Protein AF-A0A8V0YGP8-F1 (afdb_monomer_lite)

Sequence (176 aa):
MEPLSFQEYICSLDPATLPRILRICSGVYFQGSVYEISGNECCLSTGDLLKVTAVTLQKVICEDVQTGQKTELPPTFKGLFQPSPATSPCPTPQGPSLQGSRQKGLTLHQALGQSSRQTQPLLCPSISPHALLLSPVYEAQATMHYVKRSDDEHDYETIEGNIQKTIRKVQAILPF

Foldseek 3Di:
DDDDDPLLVLLLDDQVPDFDKDFAQAWDDDVPQVPCLPDLDHTDHHGWIKTWGGKDFAWKWKAFPPPRDTDIGGPPDAFFKDFDPPPDPDDDDDDDDDDDPPRDTDGPVRVSNVCSVDQTFIATVVVDRGTIGIDIDMFIWIWIFDDDDPPDDDPDDPPPDRSTDTNRGDDDDDDD

Secondary structure (DSSP, 8-state):
-PPPPHHHHHHH--GGG--EEEE-SS----TTTTS-TTSS--PPPTT-EEEEEEEEEEEEEEEETTT--EEEE-TT----BEEPPP------------------PBPHHHHHHHGGGS---EEETTTEEEEEEEEEEEEEEEEEE---------------S--EEEE---------

InterPro domains:
  IPR025946 CABIT domain [PF12736] (18-82)
  IPR039671 Protein THEMIS [PTHR15215] (3-87)

Structure (mmCIF, N/CA/C/O backbone):
data_AF-A0A8V0YGP8-F1
#
_entry.id   AF-A0A8V0YGP8-F1
#
loop_
_atom_site.group_PDB
_atom_site.id
_atom_site.type_symbol
_atom_site.label_atom_id
_atom_site.label_alt_id
_atom_site.label_comp_id
_atom_site.label_asym_id
_atom_site.label_entity_id
_atom_site.label_seq_id
_atom_site.pdbx_PDB_ins_code
_atom_site.Cartn_x
_atom_site.Cartn_y
_atom_site.Cartn_z
_atom_site.occupancy
_atom_site.B_iso_or_equiv
_atom_site.auth_seq_id
_atom_site.auth_comp_id
_atom_site.auth_asym_id
_atom_site.auth_atom_id
_atom_site.pdbx_PDB_model_num
ATOM 1 N N . MET A 1 1 ? -5.999 14.332 -14.703 1.00 61.75 1 MET A N 1
ATOM 2 C CA . MET A 1 1 ? -5.695 13.429 -13.575 1.00 61.75 1 MET A CA 1
ATOM 3 C C . MET A 1 1 ? -4.970 14.274 -12.553 1.00 61.75 1 MET A C 1
ATOM 5 O O . MET A 1 1 ? -3.897 14.765 -12.882 1.00 61.75 1 MET A O 1
ATOM 9 N N . GLU A 1 2 ? -5.584 14.516 -11.401 1.00 76.12 2 GLU A N 1
ATOM 10 C CA . GLU A 1 2 ? -4.929 15.221 -10.292 1.00 76.12 2 GLU A CA 1
ATOM 11 C C . GLU A 1 2 ? -3.807 14.331 -9.721 1.00 76.12 2 GLU A C 1
ATOM 13 O O . GLU A 1 2 ? -4.013 13.116 -9.606 1.00 76.12 2 GLU A O 1
ATOM 18 N N . PRO A 1 3 ? -2.613 14.872 -9.418 1.00 76.44 3 PRO A N 1
ATOM 19 C CA . PRO A 1 3 ? -1.551 14.100 -8.782 1.00 76.44 3 PRO A CA 1
ATOM 20 C C . PRO A 1 3 ? -1.948 13.737 -7.343 1.00 76.44 3 PRO A C 1
ATOM 22 O O . PRO A 1 3 ? -2.390 14.590 -6.583 1.00 76.44 3 PRO A O 1
ATOM 25 N N . LEU A 1 4 ? -1.768 12.468 -6.970 1.00 82.56 4 LEU A N 1
ATOM 26 C CA . LEU A 1 4 ? -1.986 11.964 -5.610 1.00 82.56 4 LEU A CA 1
ATOM 27 C C . LEU A 1 4 ? -0.643 11.765 -4.912 1.00 82.56 4 LEU A C 1
ATOM 29 O O . LEU A 1 4 ? 0.353 11.437 -5.570 1.00 82.56 4 LEU A O 1
ATOM 33 N N . SER A 1 5 ? -0.607 11.899 -3.584 1.00 83.88 5 SER A N 1
ATOM 34 C CA . SER A 1 5 ? 0.574 11.466 -2.840 1.00 83.88 5 SER A CA 1
ATOM 35 C C . SER A 1 5 ? 0.756 9.951 -2.976 1.00 83.88 5 SER A C 1
ATOM 37 O O . SER A 1 5 ? -0.203 9.190 -3.140 1.00 83.88 5 SER A O 1
ATOM 39 N N . PHE A 1 6 ? 2.003 9.485 -2.882 1.00 83.12 6 PHE A N 1
ATOM 40 C CA . PHE A 1 6 ? 2.282 8.052 -2.962 1.00 83.12 6 PHE A CA 1
ATOM 41 C C . PHE A 1 6 ? 1.555 7.271 -1.856 1.00 83.12 6 PHE A C 1
ATOM 43 O O . PHE A 1 6 ? 1.029 6.194 -2.111 1.00 83.12 6 PHE A O 1
ATOM 50 N N . GLN A 1 7 ? 1.457 7.835 -0.649 1.00 81.69 7 GLN A N 1
ATOM 51 C CA . GLN A 1 7 ? 0.737 7.211 0.460 1.00 81.69 7 GLN A CA 1
ATOM 52 C C . GLN A 1 7 ? -0.760 7.058 0.161 1.00 81.69 7 GLN A C 1
ATOM 54 O O . GLN A 1 7 ? -1.297 5.969 0.336 1.00 81.69 7 GLN A O 1
ATOM 59 N N . GLU A 1 8 ? -1.431 8.104 -0.328 1.00 83.38 8 GLU A N 1
ATOM 60 C CA . GLU A 1 8 ? -2.854 8.032 -0.696 1.00 83.38 8 GLU A CA 1
ATOM 61 C C . GLU A 1 8 ? -3.101 7.033 -1.828 1.00 83.38 8 GLU A C 1
ATOM 63 O O . GLU A 1 8 ? -4.062 6.257 -1.787 1.00 83.38 8 GLU A O 1
ATOM 68 N N . TYR A 1 9 ? -2.206 7.002 -2.819 1.00 87.06 9 TYR A N 1
ATOM 69 C CA . TYR A 1 9 ? -2.274 6.020 -3.893 1.00 87.06 9 TYR A CA 1
ATOM 70 C C . TYR A 1 9 ? -2.167 4.589 -3.351 1.00 87.06 9 TYR A C 1
ATOM 72 O O . TYR A 1 9 ? -3.011 3.755 -3.662 1.00 87.06 9 TYR A O 1
ATOM 80 N N . ILE A 1 10 ? -1.178 4.299 -2.499 1.00 86.44 10 ILE A N 1
ATOM 81 C CA . ILE A 1 10 ? -1.008 2.961 -1.913 1.00 86.44 10 ILE A CA 1
ATOM 82 C C . ILE A 1 10 ? -2.193 2.585 -1.014 1.00 86.44 10 ILE A C 1
ATOM 84 O O . ILE A 1 10 ? -2.655 1.449 -1.075 1.00 86.44 10 ILE A O 1
ATOM 88 N N . CYS A 1 11 ? -2.735 3.523 -0.233 1.00 83.31 11 CYS A N 1
ATOM 89 C CA . CYS A 1 11 ? -3.892 3.275 0.632 1.00 83.31 11 CYS A CA 1
ATOM 90 C C . CYS A 1 11 ? -5.194 2.993 -0.135 1.00 83.31 11 CYS A C 1
ATOM 92 O O . CYS A 1 11 ? -6.071 2.315 0.397 1.00 83.31 11 CYS A O 1
ATOM 94 N N . SER A 1 12 ? -5.337 3.512 -1.357 1.00 84.12 12 SER A N 1
ATOM 95 C CA . SER A 1 12 ? -6.509 3.282 -2.218 1.00 84.12 12 SER A CA 1
ATOM 96 C C . SER A 1 12 ? -6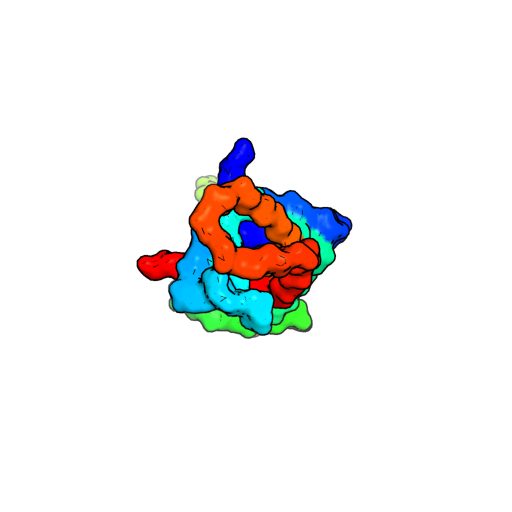.339 2.107 -3.185 1.00 84.12 12 SER A C 1
ATOM 98 O O . SER A 1 12 ? -7.291 1.718 -3.866 1.00 84.12 12 SER A O 1
ATOM 100 N N . LEU A 1 13 ? -5.138 1.534 -3.255 1.00 85.62 13 LEU A N 1
ATOM 101 C CA . LEU A 1 13 ? -4.809 0.465 -4.180 1.00 85.62 13 LEU A CA 1
ATOM 102 C C . LEU A 1 13 ? -5.408 -0.871 -3.726 1.00 85.62 13 LEU A C 1
ATOM 104 O O . LEU A 1 13 ? -5.152 -1.331 -2.617 1.00 85.62 13 LEU A O 1
ATOM 108 N N . ASP A 1 14 ? -6.112 -1.552 -4.631 1.00 86.50 14 ASP A N 1
ATOM 109 C CA . ASP A 1 14 ? -6.413 -2.975 -4.470 1.00 86.50 14 ASP A CA 1
ATOM 110 C C . ASP A 1 14 ? -5.158 -3.815 -4.798 1.00 86.50 14 ASP A C 1
ATOM 112 O O . ASP A 1 14 ? -4.701 -3.789 -5.955 1.00 86.50 14 ASP A O 1
ATOM 116 N N . PRO A 1 15 ? -4.600 -4.575 -3.829 1.00 86.81 15 PRO A N 1
ATOM 117 C CA . PRO A 1 15 ? -3.412 -5.399 -4.041 1.00 86.81 15 PRO A CA 1
ATOM 118 C C . PRO A 1 15 ? -3.564 -6.425 -5.169 1.00 86.81 15 PRO A C 1
ATOM 120 O O . PRO A 1 15 ? -2.568 -6.765 -5.806 1.00 86.81 15 PRO A O 1
ATOM 123 N N . ALA A 1 16 ? -4.786 -6.886 -5.469 1.00 88.62 16 ALA A N 1
ATOM 124 C CA . ALA A 1 16 ? -5.037 -7.829 -6.562 1.00 88.62 16 ALA A CA 1
ATOM 125 C C . ALA A 1 16 ? -4.766 -7.227 -7.952 1.00 88.62 16 ALA A C 1
ATOM 127 O O . ALA A 1 16 ? -4.643 -7.956 -8.934 1.00 88.62 16 ALA A O 1
ATOM 128 N N . THR A 1 17 ? -4.657 -5.899 -8.047 1.00 90.94 17 THR A N 1
ATOM 129 C CA . THR A 1 17 ? -4.405 -5.195 -9.310 1.00 90.94 17 THR A CA 1
ATOM 130 C C . THR A 1 17 ? -2.927 -4.946 -9.605 1.00 90.94 17 THR A C 1
ATOM 132 O O . THR A 1 17 ? -2.604 -4.289 -10.596 1.00 90.94 17 THR A O 1
ATOM 135 N N . LEU A 1 18 ? -2.029 -5.421 -8.742 1.00 92.00 18 LEU A N 1
ATOM 136 C CA . LEU A 1 18 ? -0.589 -5.319 -8.939 1.00 92.00 18 LEU A CA 1
ATOM 137 C C . LEU A 1 18 ? -0.090 -6.327 -9.994 1.00 92.00 18 LEU A C 1
ATOM 139 O O . LEU A 1 18 ? -0.650 -7.416 -10.111 1.00 92.00 18 LEU A O 1
ATOM 143 N N . PRO A 1 19 ? 0.980 -5.998 -10.748 1.00 93.19 19 PRO A N 1
ATOM 144 C CA . PRO A 1 19 ? 1.805 -4.792 -10.638 1.00 93.19 19 PRO A CA 1
ATOM 145 C C . PRO A 1 19 ? 1.173 -3.547 -11.287 1.00 93.19 19 PRO A C 1
ATOM 147 O O . PRO A 1 19 ? 0.430 -3.637 -12.262 1.00 93.19 19 PRO A O 1
ATOM 150 N N . ARG A 1 20 ? 1.518 -2.354 -10.786 1.00 92.12 20 ARG A N 1
ATOM 151 C CA . ARG A 1 20 ? 1.099 -1.058 -11.354 1.00 92.12 20 ARG A CA 1
ATOM 152 C C . ARG A 1 20 ? 2.307 -0.173 -11.634 1.00 92.12 20 ARG A C 1
ATOM 154 O O . ARG A 1 20 ? 3.215 -0.096 -10.812 1.00 92.12 20 ARG A O 1
ATOM 161 N N . ILE A 1 21 ? 2.302 0.509 -12.778 1.00 90.19 21 ILE A N 1
ATOM 162 C CA . ILE A 1 21 ? 3.342 1.473 -13.157 1.00 90.19 21 ILE A CA 1
ATOM 163 C C . ILE A 1 21 ? 2.828 2.882 -12.868 1.00 90.19 21 ILE A C 1
ATOM 165 O O . ILE A 1 21 ? 1.767 3.269 -13.354 1.00 90.19 21 ILE A O 1
ATOM 169 N N . LEU A 1 22 ? 3.589 3.634 -12.081 1.00 87.44 22 LEU A N 1
ATOM 170 C CA . LEU A 1 22 ? 3.325 5.017 -11.706 1.00 87.44 22 LEU A CA 1
ATOM 171 C C . LEU A 1 22 ? 4.349 5.916 -12.376 1.00 87.44 22 LEU A C 1
ATOM 173 O O . LEU A 1 22 ? 5.527 5.570 -12.439 1.00 87.44 22 LEU A O 1
ATOM 177 N N . ARG A 1 23 ? 3.906 7.087 -12.829 1.00 87.62 23 ARG A N 1
ATOM 178 C CA . ARG A 1 23 ? 4.809 8.163 -13.226 1.00 87.62 23 ARG A CA 1
ATOM 179 C C . ARG A 1 23 ? 4.921 9.152 -12.079 1.00 87.62 23 ARG A C 1
ATOM 181 O O . ARG A 1 23 ? 3.903 9.635 -11.589 1.00 87.62 23 ARG A O 1
ATOM 188 N N . ILE A 1 24 ? 6.141 9.468 -11.678 1.00 84.62 24 ILE A N 1
ATOM 189 C CA . ILE A 1 24 ? 6.403 10.445 -10.626 1.00 84.62 24 ILE A CA 1
ATOM 190 C C . ILE A 1 24 ? 6.136 11.847 -11.179 1.00 84.62 24 ILE A C 1
ATOM 192 O O . ILE A 1 24 ? 6.756 12.271 -12.152 1.00 84.62 24 ILE A O 1
ATOM 196 N N . CYS A 1 25 ? 5.174 12.559 -10.590 1.00 83.88 25 CYS A N 1
ATOM 197 C CA . CYS A 1 25 ? 4.843 13.934 -10.986 1.00 83.88 25 CYS A CA 1
ATOM 198 C C . CYS A 1 25 ? 5.736 14.969 -10.295 1.00 83.88 25 CYS A C 1
ATOM 200 O O . CYS A 1 25 ? 6.036 16.009 -10.870 1.00 83.88 25 CYS A O 1
ATOM 202 N N . SER A 1 26 ? 6.133 14.680 -9.061 1.00 80.50 26 SER A N 1
ATOM 203 C CA . SER A 1 26 ? 7.062 15.465 -8.260 1.00 80.50 26 SER A CA 1
ATOM 204 C C . SER A 1 26 ? 7.685 14.517 -7.249 1.00 80.50 26 SER A C 1
ATOM 206 O O . SER A 1 26 ? 6.972 13.702 -6.656 1.00 80.50 26 SER A O 1
ATOM 208 N N . GLY A 1 27 ? 8.999 14.573 -7.093 1.00 72.25 27 GLY A N 1
ATOM 209 C CA . GLY A 1 27 ? 9.712 13.758 -6.125 1.00 72.25 27 GLY A CA 1
ATOM 210 C C . GLY A 1 27 ? 10.690 14.596 -5.319 1.00 72.25 27 GLY A C 1
ATOM 211 O O . GLY A 1 27 ? 10.974 15.747 -5.649 1.00 72.25 27 GLY A O 1
ATOM 212 N N . VAL A 1 28 ? 11.143 14.029 -4.208 1.00 68.81 28 VAL A N 1
ATOM 213 C CA . VAL A 1 28 ? 12.047 14.686 -3.267 1.00 68.81 28 VAL A CA 1
ATOM 214 C C . VAL A 1 28 ? 13.440 14.089 -3.398 1.00 68.81 28 VAL A C 1
ATOM 216 O O . VAL A 1 28 ? 13.602 12.875 -3.538 1.00 68.81 28 VAL A O 1
ATOM 219 N N . TYR A 1 29 ? 14.442 14.960 -3.341 1.00 65.81 29 TYR A N 1
ATOM 220 C CA . TYR A 1 29 ? 15.845 14.577 -3.311 1.00 65.81 29 TYR A CA 1
ATOM 221 C C . TYR A 1 29 ? 16.338 14.704 -1.877 1.00 65.81 29 TYR A C 1
ATOM 223 O O . TYR A 1 29 ? 16.213 15.769 -1.274 1.00 65.81 29 TYR A O 1
ATOM 231 N N . PHE A 1 30 ? 16.898 13.628 -1.332 1.00 60.53 30 PHE A N 1
ATOM 232 C CA . PHE A 1 30 ? 17.603 13.703 -0.061 1.00 60.53 30 PHE A CA 1
ATOM 233 C C . PHE A 1 30 ? 19.089 13.934 -0.341 1.00 60.53 30 PHE A C 1
ATOM 235 O O . PHE A 1 30 ? 19.688 13.270 -1.192 1.00 60.53 30 PHE A O 1
ATOM 242 N N . GLN A 1 31 ? 19.685 14.920 0.328 1.00 49.53 31 GLN A N 1
ATOM 243 C CA . GLN A 1 31 ? 21.085 15.279 0.116 1.00 49.53 31 GLN A CA 1
ATOM 244 C C . GLN A 1 31 ? 21.983 14.132 0.611 1.00 49.53 31 GLN A C 1
ATOM 246 O O . GLN A 1 31 ? 22.223 13.990 1.803 1.00 49.53 31 GLN A O 1
ATOM 251 N N . GLY A 1 32 ? 22.439 13.292 -0.320 1.00 59.66 32 GLY A N 1
ATOM 252 C CA . GLY A 1 32 ? 23.243 12.092 -0.053 1.00 59.66 32 GLY A CA 1
ATOM 253 C C . GLY A 1 32 ? 22.837 10.898 -0.920 1.00 59.66 32 GLY A C 1
ATOM 254 O O . GLY A 1 32 ? 23.699 10.200 -1.447 1.00 59.66 32 GLY A O 1
ATOM 255 N N . SER A 1 33 ? 21.541 10.735 -1.199 1.00 57.06 33 SER A N 1
ATOM 256 C CA . SER A 1 33 ? 21.022 9.602 -1.981 1.00 57.06 33 SER A CA 1
ATOM 257 C C . SER A 1 33 ? 21.148 9.778 -3.502 1.00 57.06 33 SER A C 1
ATOM 259 O O . SER A 1 33 ? 20.909 8.838 -4.258 1.00 57.06 33 SER A O 1
ATOM 261 N N . VAL A 1 34 ? 21.591 10.956 -3.961 1.00 53.94 34 VAL A N 1
ATOM 262 C CA . VAL A 1 34 ? 21.935 11.241 -5.370 1.00 53.94 34 VAL A CA 1
ATOM 263 C C . VAL A 1 34 ? 23.176 10.458 -5.828 1.00 53.94 34 VAL A C 1
ATOM 265 O O . VAL A 1 34 ? 23.261 10.088 -6.995 1.00 53.94 34 VAL A O 1
ATOM 268 N N . TYR A 1 35 ? 24.106 10.153 -4.916 1.00 50.66 35 TYR A N 1
ATOM 269 C CA . TYR A 1 35 ? 25.357 9.442 -5.227 1.00 50.66 35 TYR A CA 1
ATOM 270 C C . TYR A 1 35 ? 25.378 7.996 -4.720 1.00 50.66 35 TYR A C 1
ATOM 272 O O . TYR A 1 35 ? 26.314 7.249 -5.000 1.00 50.66 35 TYR A O 1
ATOM 280 N N . GLU A 1 36 ? 24.348 7.572 -3.985 1.00 51.94 36 GLU A N 1
ATOM 281 C CA . GLU A 1 36 ? 24.297 6.235 -3.406 1.00 51.94 36 GLU A CA 1
ATOM 282 C C . GLU A 1 36 ? 23.730 5.229 -4.418 1.00 51.94 36 GLU A C 1
ATOM 284 O O . GLU A 1 36 ? 22.553 4.860 -4.437 1.00 51.94 36 GLU A O 1
ATOM 289 N N . ILE A 1 37 ? 24.591 4.773 -5.325 1.00 47.81 37 ILE A N 1
ATOM 290 C CA . ILE A 1 37 ? 24.247 3.785 -6.360 1.00 47.81 37 ILE A CA 1
ATOM 291 C C . ILE A 1 37 ? 23.878 2.431 -5.714 1.00 47.81 37 ILE A C 1
ATOM 293 O O . ILE A 1 37 ? 23.033 1.709 -6.239 1.00 47.81 37 ILE A O 1
ATOM 297 N N . SER A 1 38 ? 24.409 2.146 -4.522 1.00 52.56 38 SER A N 1
ATOM 298 C CA . SER A 1 38 ? 24.261 0.896 -3.756 1.00 52.56 38 SER A CA 1
ATOM 299 C C . SER A 1 38 ? 23.548 1.051 -2.397 1.00 52.56 38 SER A C 1
ATOM 301 O O . SER A 1 38 ? 23.559 0.120 -1.593 1.00 52.56 38 SER A O 1
ATOM 303 N N . GLY A 1 39 ? 22.909 2.198 -2.145 1.00 54.81 39 GLY A N 1
ATOM 304 C CA . GLY A 1 39 ? 22.171 2.474 -0.908 1.00 54.81 39 GLY A CA 1
ATOM 305 C C . GLY A 1 39 ? 20.768 1.863 -0.863 1.00 54.81 39 GLY A C 1
ATOM 306 O O . GLY A 1 39 ? 20.190 1.497 -1.890 1.00 54.81 39 GLY A O 1
ATOM 307 N N . ASN A 1 40 ? 20.189 1.807 0.340 1.00 57.53 40 ASN A N 1
ATOM 308 C CA . ASN A 1 40 ? 18.780 1.434 0.556 1.00 57.53 40 ASN A CA 1
ATOM 309 C C . ASN A 1 40 ? 17.802 2.586 0.255 1.00 57.53 40 ASN A C 1
ATOM 311 O O . ASN A 1 40 ? 16.587 2.384 0.282 1.00 57.53 40 ASN A O 1
ATOM 315 N N . GLU A 1 41 ? 18.326 3.781 -0.020 1.00 61.53 41 GLU A N 1
ATOM 316 C CA . GLU A 1 41 ? 17.573 4.996 -0.313 1.00 61.53 41 GLU A CA 1
ATOM 317 C C . GLU A 1 41 ? 17.729 5.373 -1.794 1.00 61.53 41 GLU A C 1
ATOM 319 O O . GLU A 1 41 ? 18.770 5.140 -2.414 1.00 61.53 41 GLU A O 1
ATOM 324 N N . CYS A 1 42 ? 16.685 5.943 -2.397 1.00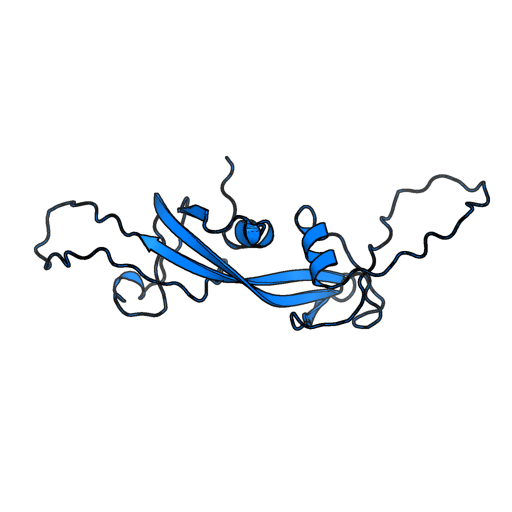 61.66 42 CYS A N 1
ATOM 325 C CA . CYS A 1 42 ? 16.751 6.440 -3.768 1.00 61.66 42 CYS A CA 1
ATOM 326 C C . CYS A 1 42 ? 15.933 7.721 -3.944 1.00 61.66 42 CYS A C 1
ATOM 328 O O . CYS A 1 42 ? 14.827 7.841 -3.415 1.00 61.66 42 CYS A O 1
ATOM 330 N N . CYS A 1 43 ? 16.459 8.654 -4.737 1.00 69.62 43 CYS A N 1
ATOM 331 C CA . CYS A 1 43 ? 15.713 9.821 -5.197 1.00 69.62 43 CYS A CA 1
ATOM 332 C C . CYS A 1 43 ? 14.753 9.424 -6.321 1.00 69.62 43 CYS A C 1
ATOM 334 O O . CYS A 1 43 ? 15.143 8.697 -7.237 1.00 69.62 43 CYS A O 1
ATOM 336 N N . LEU A 1 44 ? 13.523 9.934 -6.261 1.00 74.31 44 LEU A N 1
ATOM 337 C CA . LEU A 1 44 ? 12.556 9.842 -7.352 1.00 74.31 44 LEU A CA 1
ATOM 338 C C . LEU A 1 44 ? 12.518 11.205 -8.049 1.00 74.31 44 LEU A C 1
ATOM 340 O O . LEU A 1 44 ? 12.219 12.207 -7.406 1.00 74.31 44 LEU A O 1
ATOM 344 N N . SER A 1 45 ? 12.821 11.256 -9.339 1.00 74.44 45 SER A N 1
ATOM 345 C CA . SER A 1 45 ? 12.761 12.472 -10.151 1.00 74.44 45 SER A CA 1
ATOM 346 C C . SER A 1 45 ? 11.412 12.599 -10.852 1.00 74.44 45 SER A C 1
ATOM 348 O O . SER A 1 45 ? 10.739 11.607 -11.140 1.00 74.44 45 SER A O 1
ATOM 350 N N . THR A 1 46 ? 11.013 13.824 -11.187 1.00 82.81 46 THR A N 1
ATOM 351 C CA . THR A 1 46 ? 9.840 14.042 -12.041 1.00 82.81 46 THR A CA 1
ATOM 352 C C . THR A 1 46 ? 10.024 13.349 -13.392 1.00 82.81 46 THR A C 1
ATOM 354 O O . THR A 1 46 ? 11.001 13.583 -14.098 1.00 82.81 46 THR A O 1
ATOM 357 N N . GLY A 1 47 ? 9.047 12.529 -13.776 1.00 80.50 47 GLY A N 1
ATOM 358 C CA . GLY A 1 47 ? 9.063 11.740 -15.006 1.00 80.50 47 GLY A CA 1
ATOM 359 C C . GLY A 1 47 ? 9.511 10.291 -14.821 1.00 80.50 47 GLY A C 1
ATOM 360 O O . GLY A 1 47 ? 9.249 9.488 -15.717 1.00 80.50 47 GLY A O 1
ATOM 361 N N . ASP A 1 48 ? 10.094 9.936 -13.672 1.00 79.31 48 ASP A N 1
ATOM 362 C CA . ASP A 1 48 ? 10.509 8.562 -13.400 1.00 79.31 48 ASP A CA 1
ATOM 363 C C . ASP A 1 48 ? 9.318 7.598 -13.405 1.00 79.31 48 ASP A C 1
ATOM 365 O O . ASP A 1 48 ? 8.197 7.946 -13.013 1.00 79.31 48 ASP A O 1
ATOM 369 N N . LEU A 1 49 ? 9.580 6.359 -13.828 1.00 84.00 49 LEU A N 1
ATOM 370 C CA . LEU A 1 49 ? 8.608 5.275 -13.800 1.00 84.00 49 LEU A CA 1
ATOM 371 C C . LEU A 1 49 ? 8.902 4.326 -12.639 1.00 84.00 49 LEU A C 1
ATOM 373 O O . LEU A 1 49 ? 9.966 3.707 -12.556 1.00 84.00 49 LEU A O 1
ATOM 377 N N . LEU A 1 50 ? 7.910 4.176 -11.768 1.00 83.75 50 LEU A N 1
ATOM 378 C CA . LEU A 1 50 ? 7.953 3.301 -10.610 1.00 83.75 50 LEU A CA 1
ATOM 379 C C . LEU A 1 50 ? 6.947 2.164 -10.783 1.00 83.75 50 LEU A C 1
ATOM 381 O O . LEU A 1 50 ? 5.740 2.389 -10.832 1.00 83.75 50 LEU A O 1
ATOM 385 N N . LYS A 1 51 ? 7.428 0.925 -10.854 1.00 87.81 51 LYS A N 1
ATOM 386 C CA . LYS A 1 51 ? 6.587 -0.274 -10.919 1.00 87.81 51 LYS A CA 1
ATOM 387 C C . LYS A 1 51 ? 6.392 -0.838 -9.518 1.00 87.81 51 LYS A C 1
ATOM 389 O O . LYS A 1 51 ? 7.283 -1.508 -9.005 1.00 87.81 51 LYS A O 1
ATOM 394 N N . VAL A 1 52 ? 5.236 -0.605 -8.912 1.00 88.69 52 VAL A N 1
ATOM 395 C CA . VAL A 1 52 ? 4.848 -1.251 -7.652 1.00 88.69 52 VAL A CA 1
ATOM 396 C C . VAL A 1 52 ? 4.462 -2.696 -7.958 1.00 88.69 52 VAL A C 1
ATOM 398 O O . VAL A 1 52 ? 3.660 -2.940 -8.860 1.00 88.69 52 VAL A O 1
ATOM 401 N N . THR A 1 53 ? 5.044 -3.653 -7.241 1.00 90.38 53 THR A N 1
ATOM 402 C CA . THR A 1 53 ? 4.849 -5.096 -7.465 1.00 90.38 53 THR A CA 1
ATOM 403 C C . THR A 1 53 ? 4.137 -5.785 -6.312 1.00 90.38 53 THR A C 1
ATOM 405 O O . THR A 1 53 ? 3.432 -6.760 -6.547 1.00 90.38 53 THR A O 1
ATOM 408 N N . ALA A 1 54 ? 4.292 -5.287 -5.086 1.00 89.62 54 ALA A N 1
ATOM 409 C CA . ALA A 1 54 ? 3.588 -5.794 -3.913 1.00 89.62 54 ALA A CA 1
ATOM 410 C C . ALA A 1 54 ? 3.342 -4.665 -2.907 1.00 89.62 54 ALA A C 1
ATOM 412 O O . ALA A 1 54 ? 4.112 -3.706 -2.843 1.00 89.62 54 ALA A O 1
ATOM 413 N N . VAL A 1 55 ? 2.285 -4.800 -2.108 1.00 88.62 55 VAL A N 1
ATOM 414 C CA . VAL A 1 55 ? 2.015 -3.949 -0.944 1.00 88.62 55 VAL A CA 1
ATOM 415 C C . VAL A 1 55 ? 1.619 -4.828 0.237 1.00 88.62 55 VAL A C 1
ATOM 417 O O . VAL A 1 55 ? 0.843 -5.770 0.077 1.00 88.62 55 VAL A O 1
ATOM 420 N N . THR A 1 56 ? 2.139 -4.519 1.420 1.00 89.25 56 THR A N 1
ATOM 421 C CA . THR A 1 56 ? 1.904 -5.289 2.647 1.00 89.25 56 THR A CA 1
ATOM 422 C C . THR A 1 56 ? 1.541 -4.343 3.782 1.00 89.25 56 THR A C 1
ATOM 424 O O . THR A 1 56 ? 2.262 -3.383 4.041 1.00 89.25 56 THR A O 1
ATOM 427 N N . LEU A 1 57 ? 0.428 -4.595 4.475 1.00 88.69 57 LEU A N 1
ATOM 428 C CA . LEU A 1 57 ? 0.056 -3.821 5.662 1.00 88.69 57 LEU A CA 1
ATOM 429 C C . LEU A 1 57 ? 1.049 -4.113 6.794 1.00 88.69 57 LEU A C 1
ATOM 431 O O . LEU A 1 57 ? 1.157 -5.258 7.227 1.00 88.69 57 LEU A O 1
ATOM 435 N N . GLN A 1 58 ? 1.741 -3.085 7.282 1.00 88.38 58 GLN A N 1
ATOM 436 C CA . GLN A 1 58 ? 2.716 -3.199 8.371 1.00 88.38 58 GLN A CA 1
ATOM 437 C C . GLN A 1 58 ? 2.088 -2.947 9.736 1.00 88.38 58 GLN A C 1
ATOM 439 O O . GLN A 1 58 ? 2.321 -3.694 10.682 1.00 88.38 58 GLN A O 1
ATOM 444 N N . LYS A 1 59 ? 1.280 -1.892 9.842 1.00 89.56 59 LYS A N 1
ATOM 445 C CA . LYS A 1 59 ? 0.559 -1.522 11.063 1.00 89.56 59 LYS A CA 1
ATOM 446 C C . LYS A 1 59 ? -0.600 -0.593 10.741 1.00 89.56 59 LYS A C 1
ATOM 448 O O . LYS A 1 59 ? -0.685 -0.058 9.636 1.00 89.56 59 LYS A O 1
ATOM 453 N N . VAL A 1 60 ? -1.469 -0.371 11.717 1.00 90.00 60 VAL A N 1
ATOM 454 C CA . VAL A 1 60 ? -2.512 0.657 11.650 1.00 90.00 60 VAL A CA 1
ATOM 455 C C . VAL A 1 60 ? -2.344 1.593 12.833 1.00 90.00 60 VAL A C 1
ATOM 457 O O . VAL A 1 60 ? -2.338 1.147 13.976 1.00 90.00 60 VAL A O 1
ATOM 460 N N . ILE A 1 61 ? -2.200 2.887 12.565 1.00 90.50 61 ILE A N 1
ATOM 461 C CA . ILE A 1 61 ? -2.234 3.915 13.602 1.00 90.50 61 ILE A CA 1
ATOM 462 C C . ILE A 1 61 ? -3.706 4.228 13.868 1.00 90.50 61 ILE A C 1
ATOM 464 O O . ILE A 1 61 ? -4.423 4.647 12.960 1.00 90.50 61 ILE A O 1
ATOM 468 N N . CYS A 1 62 ? -4.156 3.996 15.095 1.00 90.69 62 CYS A N 1
ATOM 469 C CA . CYS A 1 62 ? -5.463 4.425 15.573 1.00 90.69 62 CYS A CA 1
ATOM 470 C C . CYS A 1 62 ? -5.308 5.746 16.300 1.00 90.69 62 CYS A C 1
ATOM 472 O O . CYS A 1 62 ? -4.492 5.834 17.212 1.00 90.69 62 CYS A O 1
ATOM 474 N N . GLU A 1 63 ? -6.097 6.737 15.920 1.00 91.50 63 GLU A N 1
ATOM 475 C CA . GLU A 1 63 ? -6.173 8.016 16.611 1.00 91.50 63 GLU A CA 1
ATOM 476 C C . GLU A 1 63 ? -7.556 8.171 17.232 1.00 91.50 63 GLU A C 1
ATOM 478 O O . GLU A 1 63 ? -8.565 8.125 16.529 1.00 91.50 63 GLU A O 1
ATOM 483 N N . ASP A 1 64 ? -7.604 8.323 18.550 1.00 90.00 64 ASP A N 1
ATOM 484 C CA . ASP A 1 64 ? -8.836 8.627 19.267 1.00 90.00 64 ASP A CA 1
ATOM 485 C C . ASP A 1 64 ? -9.266 10.066 18.968 1.00 90.00 64 ASP A C 1
ATOM 487 O O . ASP A 1 64 ? -8.536 11.017 19.236 1.00 90.00 64 ASP A O 1
ATOM 491 N N . VAL A 1 65 ? -10.465 10.226 18.409 1.00 89.19 65 VAL A N 1
ATOM 492 C CA . VAL A 1 65 ? -10.979 11.521 17.941 1.00 89.19 65 VAL A CA 1
ATOM 493 C C . VAL A 1 65 ? -11.184 12.514 19.087 1.00 89.19 65 VAL A C 1
ATOM 495 O O . VAL A 1 65 ? -11.133 13.719 18.859 1.00 89.19 65 VAL A O 1
ATOM 498 N N . GLN A 1 66 ? -11.429 12.046 20.313 1.00 88.06 66 GLN A N 1
ATOM 499 C CA . GLN A 1 66 ? -11.655 12.931 21.458 1.00 88.06 66 GLN A CA 1
ATOM 500 C C . GLN A 1 66 ? -10.356 13.309 22.162 1.00 88.06 66 GLN A C 1
ATOM 502 O O . GLN A 1 66 ? -10.186 14.457 22.567 1.00 88.06 66 GLN A O 1
ATOM 507 N N . THR A 1 67 ? -9.451 12.349 22.334 1.00 88.88 67 THR A N 1
ATOM 508 C CA . THR A 1 67 ? -8.227 12.548 23.126 1.00 88.88 67 THR A CA 1
ATOM 509 C C . THR A 1 67 ? -6.997 12.860 22.276 1.00 88.88 67 THR A C 1
ATOM 511 O O . THR A 1 67 ? -5.980 13.290 22.816 1.00 88.88 67 THR A O 1
ATOM 514 N N . GLY A 1 68 ? -7.055 12.620 20.963 1.00 88.94 68 GLY A N 1
ATOM 515 C CA . GLY A 1 68 ? -5.902 12.671 20.060 1.00 88.94 68 GLY A CA 1
ATOM 516 C C . GLY A 1 68 ? -4.863 11.579 20.335 1.00 88.94 68 GLY A C 1
ATOM 517 O O . GLY A 1 68 ? -3.772 11.600 19.760 1.00 88.94 68 GLY A O 1
ATOM 518 N N . GLN A 1 69 ? -5.155 10.632 21.235 1.00 90.69 69 GLN A N 1
ATOM 519 C CA . GLN A 1 69 ? -4.218 9.579 21.597 1.00 90.69 69 GLN A CA 1
ATOM 520 C C . GLN A 1 69 ? -4.012 8.635 20.412 1.00 90.69 69 GLN A C 1
ATOM 522 O O . GLN A 1 69 ? -4.971 8.122 19.834 1.00 90.69 69 GLN A O 1
ATOM 527 N N . LYS A 1 70 ? -2.741 8.388 20.077 1.00 92.88 70 LYS A N 1
ATOM 528 C CA . LYS A 1 70 ? -2.343 7.480 19.000 1.00 92.88 70 LYS A CA 1
ATOM 529 C C . LYS A 1 70 ? -1.900 6.136 19.559 1.00 92.88 70 LYS A C 1
ATOM 531 O O . LYS A 1 70 ? -1.085 6.075 20.476 1.00 92.88 70 LYS A O 1
ATOM 536 N N . THR A 1 71 ? -2.414 5.054 18.993 1.00 91.88 71 THR A N 1
ATOM 537 C CA . THR A 1 71 ? -2.049 3.680 19.355 1.00 91.88 71 THR A CA 1
ATOM 538 C C . THR A 1 71 ? -1.750 2.878 18.099 1.00 91.88 71 THR A C 1
ATOM 540 O O . THR A 1 71 ? -2.473 2.969 17.108 1.00 91.88 71 THR A O 1
ATOM 543 N N . GLU A 1 72 ? -0.682 2.085 18.123 1.00 93.94 72 GLU A N 1
ATOM 544 C CA . GLU A 1 72 ? -0.322 1.224 16.997 1.00 93.94 72 GLU A CA 1
ATOM 545 C C . GLU A 1 72 ? -0.988 -0.145 17.132 1.00 93.94 72 GLU A C 1
ATOM 547 O O . GLU A 1 72 ? -0.870 -0.808 18.164 1.00 93.94 72 GLU A O 1
ATOM 552 N N . LEU A 1 73 ? -1.658 -0.590 16.072 1.00 92.12 73 LEU A N 1
ATOM 553 C CA . LEU A 1 73 ? -2.219 -1.928 15.977 1.00 92.12 73 LEU A CA 1
ATOM 554 C C . LEU A 1 73 ? -1.409 -2.802 15.019 1.00 92.12 73 LEU A C 1
ATOM 556 O O . LEU A 1 73 ? -1.078 -2.357 13.911 1.00 92.12 73 LEU A O 1
ATOM 560 N N . PRO A 1 74 ? -1.168 -4.072 15.383 1.00 93.69 74 PRO A N 1
ATOM 561 C CA . PRO A 1 74 ? -0.595 -5.034 14.461 1.00 93.69 74 PRO A CA 1
ATOM 562 C C . PRO A 1 74 ? -1.610 -5.410 13.362 1.00 93.69 74 PRO A C 1
ATOM 564 O O . PRO A 1 74 ? -2.817 -5.437 13.621 1.00 93.69 74 PRO A O 1
ATOM 567 N N . PRO A 1 75 ? -1.156 -5.816 12.161 1.00 89.19 75 PRO A N 1
ATOM 568 C CA . PRO A 1 75 ? -2.034 -6.281 11.079 1.00 89.19 75 PRO A CA 1
ATOM 569 C C . PRO A 1 75 ? -2.897 -7.488 11.472 1.00 89.19 75 PRO A C 1
ATOM 571 O O . PRO A 1 75 ? -3.966 -7.715 10.918 1.00 89.19 75 PRO A O 1
ATOM 574 N N . THR A 1 76 ? -2.437 -8.271 12.449 1.00 91.50 76 THR A N 1
ATOM 575 C CA . THR A 1 76 ? -3.104 -9.482 12.944 1.00 91.50 76 THR A CA 1
ATOM 576 C C . THR A 1 76 ? -4.161 -9.211 14.014 1.00 91.50 76 THR A C 1
ATOM 578 O O . THR A 1 76 ? -4.761 -10.166 14.519 1.00 91.50 76 THR A O 1
ATOM 581 N N . PHE A 1 77 ? -4.404 -7.943 14.364 1.00 91.94 77 PHE A N 1
ATOM 582 C CA . PHE A 1 77 ? -5.368 -7.554 15.387 1.00 91.94 77 PHE A CA 1
ATOM 583 C C . PHE A 1 77 ? -6.764 -8.133 15.101 1.00 91.94 77 PHE A C 1
ATOM 585 O O . PHE A 1 77 ? -7.303 -8.017 13.999 1.00 91.94 77 PHE A O 1
ATOM 592 N N . LYS A 1 78 ? -7.348 -8.786 16.113 1.00 88.94 78 LYS A N 1
ATOM 593 C CA . LYS A 1 78 ? -8.621 -9.524 16.011 1.00 88.94 78 LYS A CA 1
ATOM 594 C C . LYS A 1 78 ? -9.828 -8.754 16.548 1.00 88.94 78 LYS A C 1
ATOM 596 O O . LYS A 1 78 ? -10.916 -9.322 16.609 1.00 88.94 78 LYS A O 1
ATOM 601 N N . GLY A 1 79 ? -9.646 -7.497 16.953 1.00 87.69 79 GLY A N 1
ATOM 602 C CA . GLY A 1 79 ? -10.756 -6.666 17.402 1.00 87.69 79 GLY A CA 1
ATOM 603 C C . GLY A 1 79 ? -11.738 -6.364 16.274 1.00 87.69 79 GLY A C 1
ATOM 604 O O . GLY A 1 79 ? -11.411 -6.430 15.085 1.00 87.69 79 GLY A O 1
ATOM 605 N N . LEU A 1 80 ? -12.965 -6.063 16.683 1.00 89.69 80 LEU A N 1
ATOM 606 C CA . LEU A 1 80 ? -14.062 -5.748 15.786 1.00 89.69 80 LEU A CA 1
ATOM 607 C C . LEU A 1 80 ? -14.271 -4.238 15.724 1.00 89.69 80 LEU A C 1
ATOM 609 O O . LEU A 1 80 ? -14.261 -3.566 16.756 1.00 89.69 80 LEU A O 1
ATOM 613 N N . PHE A 1 81 ? -14.496 -3.737 14.515 1.00 88.62 81 PHE A N 1
ATOM 614 C CA . PHE A 1 81 ? -14.778 -2.336 14.237 1.00 88.62 81 PHE A CA 1
ATOM 615 C C . PHE A 1 81 ? -16.237 -2.166 13.836 1.00 88.62 81 PHE A C 1
ATOM 617 O O . PHE A 1 81 ? -16.799 -2.992 13.112 1.00 88.62 81 PHE A O 1
ATOM 624 N N . GLN A 1 82 ? -16.853 -1.088 14.299 1.00 88.44 82 GLN A N 1
ATOM 625 C CA . GLN A 1 82 ? -18.204 -0.702 13.910 1.00 88.44 82 GLN A CA 1
ATOM 626 C C . GLN A 1 82 ? -18.191 0.736 13.385 1.00 88.44 82 GLN A C 1
ATOM 628 O O . GLN A 1 82 ? -17.491 1.569 13.962 1.00 88.44 82 GLN A O 1
ATOM 633 N N . PRO A 1 83 ? -18.941 1.052 12.315 1.00 82.62 83 PRO A N 1
ATOM 634 C CA . PRO A 1 83 ? -19.166 2.433 11.902 1.00 82.62 83 PRO A CA 1
ATOM 635 C C . PRO A 1 83 ? -19.666 3.263 13.081 1.00 82.62 83 PRO A C 1
ATOM 637 O O . PRO A 1 83 ? -20.636 2.879 13.738 1.00 82.62 83 PRO A O 1
ATOM 640 N N . SER A 1 84 ? -19.017 4.395 13.363 1.00 76.00 84 SER A N 1
ATOM 641 C CA . SER A 1 84 ? -19.612 5.363 14.280 1.00 76.00 84 SER A CA 1
ATOM 642 C C . SER A 1 84 ? -20.923 5.849 13.655 1.00 76.00 84 SER A C 1
ATOM 644 O O . SER A 1 84 ? -20.927 6.168 12.461 1.00 76.00 84 SER A O 1
ATOM 646 N N . PRO A 1 85 ? -22.038 5.919 14.404 1.00 67.88 85 PRO A N 1
ATOM 647 C CA . PRO A 1 85 ? -23.260 6.507 13.880 1.00 67.88 85 PRO A CA 1
ATOM 648 C C . PRO A 1 85 ? -22.940 7.922 13.399 1.00 67.88 85 PRO A C 1
ATOM 650 O O . PRO A 1 85 ? -22.387 8.732 14.145 1.00 67.88 85 PRO A O 1
ATOM 653 N N . ALA A 1 86 ? -23.225 8.193 12.125 1.00 54.38 86 ALA A N 1
ATOM 654 C CA . ALA A 1 86 ? -23.111 9.533 11.585 1.00 54.38 86 ALA A CA 1
ATOM 655 C C . ALA A 1 86 ? -24.023 10.439 12.414 1.00 54.38 86 ALA A C 1
ATOM 657 O O . ALA A 1 86 ? -25.207 10.135 12.578 1.00 54.38 86 ALA A O 1
ATOM 658 N N . THR A 1 87 ? -23.490 11.543 12.932 1.00 45.75 87 THR A N 1
ATOM 659 C CA . THR A 1 87 ? -24.31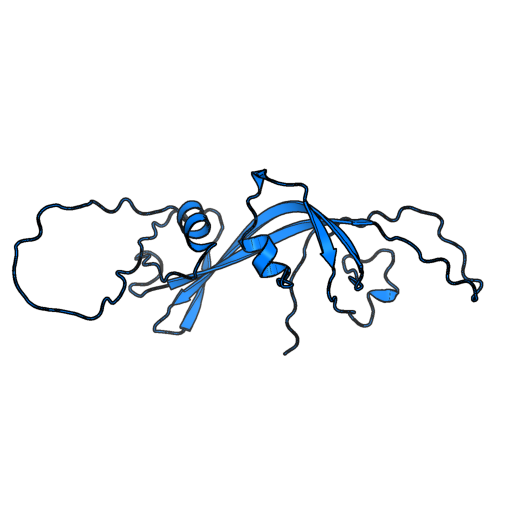7 12.609 13.496 1.00 45.75 87 THR A CA 1
ATOM 660 C C . THR A 1 87 ? -25.121 13.222 12.349 1.00 45.75 87 THR A C 1
ATOM 662 O O . THR A 1 87 ? -24.712 14.203 11.735 1.00 45.75 87 THR A O 1
ATOM 665 N N . SER A 1 88 ? -26.250 12.613 11.995 1.00 45.19 88 SER A N 1
ATOM 666 C CA . SER A 1 88 ? -27.270 13.265 11.183 1.00 45.19 88 SER A CA 1
ATOM 667 C C . SER A 1 88 ? -27.829 14.446 11.984 1.00 45.19 88 SER A C 1
ATOM 669 O O . SER A 1 88 ? -28.108 14.266 13.176 1.00 45.19 88 SER A O 1
ATOM 671 N N . PRO A 1 89 ? -28.046 15.631 11.385 1.00 43.88 89 PRO A N 1
ATOM 672 C CA . PRO A 1 89 ? -28.844 16.656 12.036 1.00 43.88 89 PRO A CA 1
ATOM 673 C C . PRO A 1 89 ? -30.251 16.089 12.243 1.00 43.88 89 PRO A C 1
ATOM 675 O O . PRO A 1 89 ? -30.849 15.544 11.317 1.00 43.88 89 PRO A O 1
ATOM 678 N N . CYS A 1 90 ? -30.739 16.175 13.478 1.00 40.41 90 CYS A N 1
ATOM 679 C CA . CYS A 1 90 ? -32.085 15.771 13.883 1.00 40.41 90 CYS A CA 1
ATOM 680 C C . CYS A 1 90 ? -33.148 16.251 12.871 1.00 40.41 90 CYS A C 1
ATOM 682 O O . CYS A 1 90 ? -33.053 17.381 12.385 1.00 40.41 90 CYS A O 1
ATOM 684 N N . PRO A 1 91 ? -34.216 15.469 12.638 1.00 42.97 91 PRO A N 1
ATOM 685 C CA . PRO A 1 91 ? -35.487 16.006 13.112 1.00 42.97 91 PRO A CA 1
ATOM 686 C C . PRO A 1 91 ? -36.423 14.962 13.742 1.00 42.97 91 PRO A C 1
ATOM 688 O O . PRO A 1 91 ? -36.690 13.902 13.187 1.00 42.97 91 PRO A O 1
ATOM 691 N N . THR A 1 92 ? -37.034 15.395 14.847 1.00 41.75 92 THR A N 1
ATOM 692 C CA . THR A 1 92 ? -38.360 15.024 15.385 1.00 41.75 92 THR A CA 1
ATOM 693 C C . THR A 1 92 ? -38.618 13.606 15.935 1.00 41.75 92 THR A C 1
ATOM 695 O O . THR A 1 92 ? -38.218 12.605 15.348 1.00 41.75 92 THR A O 1
ATOM 698 N N . PRO A 1 93 ? -39.363 13.501 17.059 1.00 49.75 93 PRO A N 1
ATOM 699 C CA . PRO A 1 93 ? -39.766 12.229 17.642 1.00 49.75 93 PRO A CA 1
ATOM 700 C C . PRO A 1 93 ? -41.058 11.728 16.990 1.00 49.75 93 PRO A C 1
ATOM 702 O O . PRO A 1 93 ? -42.086 12.377 17.147 1.00 49.75 93 PRO A O 1
ATOM 705 N N . GLN A 1 94 ? -41.031 10.572 16.316 1.00 42.81 94 GLN A N 1
ATOM 706 C CA . GLN A 1 94 ? -42.158 9.624 16.270 1.00 42.81 94 GLN A CA 1
ATOM 707 C C . GLN A 1 94 ? -41.810 8.341 15.497 1.00 42.81 94 GLN A C 1
ATOM 709 O O . GLN A 1 94 ? -41.439 8.385 14.329 1.00 42.81 94 GLN A O 1
ATOM 714 N N . GLY A 1 95 ? -42.013 7.193 16.154 1.00 32.75 95 GLY A N 1
ATOM 715 C CA . GLY A 1 95 ? -42.103 5.871 15.526 1.00 32.75 95 GLY A CA 1
ATOM 716 C C . GLY A 1 95 ? -41.194 4.811 16.167 1.00 32.75 95 GLY A C 1
ATOM 717 O O . GLY A 1 95 ? -39.985 5.030 16.247 1.00 32.75 95 GLY A O 1
ATOM 718 N N . PRO A 1 96 ? -41.723 3.651 16.613 1.00 47.12 96 PRO A N 1
ATOM 719 C CA . PRO A 1 96 ? -40.892 2.543 17.067 1.00 47.12 96 PRO A CA 1
ATOM 720 C C . PRO A 1 96 ? -40.187 1.938 15.849 1.00 47.12 96 PRO A C 1
ATOM 722 O O . PRO A 1 96 ? -40.772 1.151 15.105 1.00 47.12 96 PRO A O 1
ATOM 725 N N . SER A 1 97 ? -38.936 2.343 15.622 1.00 39.94 97 SER A N 1
ATOM 726 C CA . SER A 1 97 ? -38.099 1.745 14.586 1.00 39.94 97 SER A CA 1
ATOM 727 C C . SER A 1 97 ? -37.784 0.309 14.986 1.00 39.94 97 SER A C 1
ATOM 729 O O . SER A 1 97 ? -36.994 0.025 15.889 1.00 39.94 97 SER A O 1
ATOM 731 N N . LEU A 1 98 ? -38.511 -0.594 14.341 1.00 39.81 98 LEU A N 1
ATOM 732 C CA . LEU A 1 98 ? -38.306 -2.023 14.377 1.00 39.81 98 LEU A CA 1
ATOM 733 C C . LEU A 1 98 ? -36.887 -2.361 13.902 1.00 39.81 98 LEU A C 1
ATOM 735 O O . LEU A 1 98 ? -36.398 -1.853 12.898 1.00 39.81 98 LEU A O 1
ATOM 739 N N . GLN A 1 99 ? -36.325 -3.365 14.574 1.00 38.38 99 GLN A N 1
ATOM 740 C CA . GLN A 1 99 ? -35.477 -4.374 13.945 1.00 38.38 99 GLN A CA 1
ATOM 741 C C . GLN A 1 99 ? -33.997 -4.012 13.762 1.00 38.38 99 GLN A C 1
ATOM 743 O O . GLN A 1 99 ? -33.472 -3.866 12.666 1.00 38.38 99 GLN A O 1
ATOM 748 N N . GLY A 1 100 ? -33.290 -4.020 14.894 1.00 36.88 100 GLY A N 1
ATOM 749 C CA . GLY A 1 100 ? -32.171 -4.937 15.127 1.00 36.88 100 GLY A CA 1
ATOM 750 C C . GLY A 1 100 ? -31.415 -5.459 13.902 1.00 36.88 100 GLY A C 1
ATOM 751 O O . GLY A 1 100 ? -31.390 -6.666 13.666 1.00 36.88 100 GLY A O 1
ATOM 752 N N . SER A 1 101 ? -30.690 -4.599 13.189 1.00 43.19 101 SER A N 1
ATOM 753 C CA . SER A 1 101 ? -29.504 -5.082 12.494 1.00 43.19 101 SER A CA 1
ATOM 754 C C . SER A 1 101 ? -28.461 -5.355 13.576 1.00 43.19 101 SER A C 1
ATOM 756 O O . SER A 1 101 ? -27.868 -4.422 14.117 1.00 43.19 101 SER A O 1
ATOM 758 N N . ARG A 1 102 ? -28.240 -6.625 13.937 1.00 48.81 102 ARG A N 1
ATOM 759 C CA . ARG A 1 102 ? -26.989 -7.027 14.598 1.00 48.81 102 ARG A CA 1
ATOM 760 C C . ARG A 1 102 ? -25.864 -6.594 13.660 1.00 48.81 102 ARG A C 1
ATOM 762 O O . ARG A 1 102 ? -25.568 -7.311 12.707 1.00 48.81 102 ARG A O 1
ATOM 769 N N . GLN A 1 103 ? -25.299 -5.404 13.864 1.00 59.25 103 GLN A N 1
ATOM 770 C CA . GLN A 1 103 ? -24.177 -4.944 13.059 1.00 59.25 103 GLN A CA 1
ATOM 771 C C . GLN A 1 103 ? -23.008 -5.871 13.360 1.00 59.25 103 GLN A C 1
ATOM 773 O O . GLN A 1 103 ? -22.396 -5.826 14.429 1.00 59.25 103 GLN A O 1
ATOM 778 N N . LYS A 1 104 ? -22.782 -6.801 12.434 1.00 69.81 104 LYS A N 1
ATOM 779 C CA . LYS A 1 104 ? -21.687 -7.755 12.487 1.00 69.81 104 LYS A CA 1
ATOM 780 C C . LYS A 1 104 ? -20.410 -6.925 12.432 1.00 69.81 104 LYS A C 1
ATOM 782 O O . LYS A 1 104 ? -20.191 -6.223 11.450 1.00 69.81 104 LYS A O 1
ATOM 787 N N . GLY A 1 105 ? -19.635 -6.940 13.514 1.00 79.88 105 GLY A N 1
ATOM 788 C CA . GLY A 1 105 ? -18.395 -6.175 13.585 1.00 79.88 105 GLY A CA 1
ATOM 789 C C . GLY A 1 105 ? -17.470 -6.526 12.419 1.00 79.88 105 GLY A C 1
ATOM 790 O O . GLY A 1 105 ? -17.382 -7.690 12.021 1.00 79.88 105 GLY A O 1
ATOM 791 N N . LEU A 1 106 ? -16.813 -5.512 11.867 1.00 84.81 106 LEU A N 1
ATOM 792 C CA . LEU A 1 106 ? -15.864 -5.641 10.770 1.00 84.81 106 LEU A CA 1
ATOM 793 C C . LEU A 1 106 ? -14.500 -6.045 11.320 1.00 84.81 106 LEU A C 1
ATOM 795 O O . LEU A 1 106 ? -14.075 -5.560 12.369 1.00 84.81 106 LEU A O 1
ATOM 799 N N . THR A 1 107 ? -13.789 -6.910 10.603 1.00 89.75 107 THR A N 1
ATOM 800 C CA . THR A 1 107 ? -12.366 -7.139 10.888 1.00 89.75 107 THR A CA 1
ATOM 801 C C . THR A 1 107 ? -11.542 -5.914 10.484 1.00 89.75 107 THR A C 1
ATOM 803 O O . THR A 1 107 ? -11.994 -5.107 9.672 1.00 89.75 107 THR A O 1
ATOM 806 N N . LEU A 1 108 ? -10.309 -5.792 10.988 1.00 87.69 108 LEU A N 1
ATOM 807 C CA . LEU A 1 108 ? -9.400 -4.696 10.622 1.00 87.69 108 LEU A CA 1
ATOM 808 C C . LEU A 1 108 ? -9.285 -4.519 9.094 1.00 87.69 108 LEU A C 1
ATOM 810 O O . LEU A 1 108 ? -9.466 -3.422 8.581 1.00 87.69 108 LEU A O 1
ATOM 814 N N . HIS A 1 109 ? -9.068 -5.608 8.351 1.00 86.25 109 HIS A N 1
ATOM 815 C CA . HIS A 1 109 ? -8.959 -5.562 6.888 1.00 86.25 109 HIS A CA 1
ATOM 816 C C . HIS A 1 109 ? -10.255 -5.117 6.198 1.00 86.25 109 HIS A C 1
ATOM 818 O O . HIS A 1 109 ? -10.207 -4.391 5.208 1.00 86.25 109 HIS A O 1
ATOM 824 N N . GLN A 1 110 ? -11.415 -5.528 6.719 1.00 85.81 110 GLN A N 1
ATOM 825 C CA . GLN A 1 110 ? -12.710 -5.100 6.184 1.00 85.81 110 GLN A CA 1
ATOM 826 C C . GLN A 1 110 ? -12.958 -3.614 6.449 1.00 85.81 110 GLN A C 1
ATOM 828 O O . GLN A 1 110 ? -13.414 -2.906 5.554 1.00 85.81 110 GLN A O 1
ATOM 833 N N . ALA A 1 111 ? -12.613 -3.139 7.648 1.00 85.25 111 ALA A N 1
ATOM 834 C CA . ALA A 1 111 ? -12.715 -1.734 8.017 1.00 85.25 111 ALA A CA 1
ATOM 835 C C . ALA A 1 111 ? -11.830 -0.852 7.120 1.00 85.25 111 ALA A C 1
ATOM 837 O O . ALA A 1 111 ? -12.311 0.142 6.582 1.00 85.25 111 ALA A O 1
ATOM 838 N N . LEU A 1 112 ? -10.581 -1.268 6.875 1.00 83.62 112 LEU A N 1
ATOM 839 C CA . LEU A 1 112 ? -9.651 -0.564 5.983 1.00 83.62 112 LEU A CA 1
ATOM 840 C C . LEU A 1 112 ? -10.119 -0.543 4.519 1.00 83.62 112 LEU A C 1
ATOM 842 O O . LEU A 1 112 ? -9.975 0.469 3.836 1.00 83.62 112 LEU A O 1
ATOM 846 N N . GLY A 1 113 ? -10.695 -1.645 4.027 1.00 74.81 113 GLY A N 1
ATOM 847 C CA . GLY A 1 113 ? -11.230 -1.712 2.664 1.00 74.81 113 GLY A CA 1
ATOM 848 C C . GLY A 1 113 ? -12.409 -0.758 2.446 1.00 74.81 113 GLY A C 1
ATOM 849 O O . GLY A 1 113 ? -12.504 -0.118 1.397 1.00 74.81 113 GLY A O 1
ATOM 850 N N . GLN A 1 114 ? -13.277 -0.612 3.453 1.00 66.19 114 GLN A N 1
ATOM 851 C CA . GLN A 1 114 ? -14.412 0.316 3.409 1.00 66.19 114 GLN A CA 1
ATOM 852 C C . GLN A 1 114 ? -13.998 1.784 3.594 1.00 66.19 114 GLN A C 1
ATOM 854 O O . GLN A 1 114 ? -14.612 2.661 2.988 1.00 66.19 114 GLN A O 1
ATOM 859 N N . SER A 1 115 ? -12.937 2.066 4.359 1.00 56.28 115 SER A N 1
ATOM 860 C CA . SER A 1 115 ? -12.443 3.432 4.595 1.00 56.28 115 SER A CA 1
ATOM 861 C C . SER A 1 115 ? -11.617 4.019 3.443 1.00 56.28 115 SER A C 1
ATOM 863 O O . SER A 1 115 ? -11.242 5.186 3.502 1.00 56.28 115 SER A O 1
ATOM 865 N N . SER A 1 116 ? -11.343 3.255 2.379 1.00 52.34 116 SER A N 1
ATOM 866 C CA . SER A 1 116 ? -10.523 3.696 1.233 1.00 52.34 116 SER A CA 1
ATOM 867 C C . SER A 1 116 ? -11.075 4.917 0.477 1.00 52.34 116 SER A C 1
ATOM 869 O O . SER A 1 116 ? -10.346 5.543 -0.289 1.00 52.34 116 SER A O 1
ATOM 871 N N . ARG A 1 117 ? -12.349 5.283 0.692 1.00 52.72 117 ARG A N 1
ATOM 872 C CA . ARG A 1 117 ? -12.993 6.453 0.066 1.00 52.72 117 ARG A CA 1
ATOM 873 C C . ARG A 1 117 ? -13.248 7.640 0.998 1.00 52.72 117 ARG A C 1
ATOM 875 O O . ARG A 1 117 ? -13.487 8.730 0.491 1.00 52.72 117 ARG A O 1
ATOM 882 N N . GLN A 1 118 ? -13.221 7.454 2.317 1.00 52.94 118 GLN A N 1
ATOM 883 C CA . GLN A 1 118 ? -13.405 8.517 3.311 1.00 52.94 118 GLN A CA 1
ATOM 884 C C . GLN A 1 118 ? -12.976 7.998 4.686 1.00 52.94 118 GLN A C 1
ATOM 886 O O . GLN A 1 118 ? -13.365 6.894 5.074 1.00 52.94 118 GLN A O 1
ATOM 891 N N . THR A 1 119 ? -12.209 8.800 5.428 1.00 64.31 119 THR A N 1
ATOM 892 C CA . THR A 1 119 ? -11.772 8.520 6.804 1.00 64.31 119 THR A CA 1
ATOM 893 C C . THR A 1 119 ? -12.981 8.542 7.743 1.00 64.31 119 THR A C 1
ATOM 895 O O . THR A 1 119 ? -13.253 9.533 8.416 1.00 64.31 119 THR A O 1
ATOM 898 N N . GLN A 1 120 ? -13.783 7.478 7.736 1.00 75.69 120 GLN A N 1
ATOM 899 C CA . GLN A 1 120 ? -14.919 7.358 8.640 1.00 75.69 120 GLN A CA 1
ATOM 900 C C . GLN A 1 120 ? -14.428 7.009 10.050 1.00 75.69 120 GLN A C 1
ATOM 902 O O . GLN A 1 120 ? -13.642 6.070 10.198 1.00 75.69 120 GLN A O 1
ATOM 907 N N . PRO A 1 121 ? -14.902 7.721 11.088 1.00 85.00 121 PRO A N 1
ATOM 908 C CA . PRO A 1 121 ? -14.643 7.338 12.466 1.00 85.00 121 PRO A CA 1
ATOM 909 C C . PRO A 1 121 ? -15.281 5.980 12.788 1.00 85.00 121 PRO A C 1
ATOM 911 O O . PRO A 1 121 ? -16.445 5.724 12.466 1.00 85.00 121 PRO A O 1
ATOM 914 N N . LEU A 1 122 ? -14.520 5.110 13.445 1.00 88.00 122 LEU A N 1
ATOM 915 C CA . LEU A 1 122 ? -14.914 3.747 13.793 1.00 88.00 122 LEU A CA 1
ATOM 916 C C . LEU A 1 122 ? -14.860 3.535 15.302 1.00 88.00 122 LEU A C 1
ATOM 918 O O . LEU A 1 122 ? -13.980 4.049 15.979 1.00 88.00 122 LEU A O 1
ATOM 922 N N . LEU A 1 123 ? -15.772 2.735 15.835 1.00 89.19 123 LEU A N 1
ATOM 923 C CA . LEU A 1 123 ? -15.769 2.328 17.234 1.00 89.19 123 LEU A CA 1
ATOM 924 C C . LEU A 1 123 ? -15.091 0.965 17.372 1.00 89.19 123 LEU A C 1
ATOM 926 O O . LEU A 1 123 ? -15.409 0.027 16.636 1.00 89.19 123 LEU A O 1
ATOM 930 N N . CYS A 1 124 ? -14.177 0.851 18.335 1.00 87.75 124 CYS A N 1
ATOM 931 C CA . CYS A 1 124 ? -13.572 -0.418 18.727 1.00 87.75 124 CYS A CA 1
ATOM 932 C C . CYS A 1 124 ? -13.402 -0.465 20.255 1.00 87.75 124 CYS A C 1
ATOM 934 O O . CYS A 1 124 ? -12.384 0.008 20.768 1.00 87.75 124 CYS A O 1
ATOM 936 N N . PRO A 1 125 ? -14.354 -1.076 20.991 1.00 84.94 125 PRO A N 1
ATOM 937 C CA . PRO A 1 125 ? -14.341 -1.105 22.458 1.00 84.94 125 PRO A CA 1
ATOM 938 C C . PRO A 1 125 ? -13.089 -1.739 23.077 1.00 84.94 125 PRO A C 1
ATOM 940 O O . PRO A 1 125 ? -12.791 -1.503 24.241 1.00 84.94 125 PRO A O 1
ATOM 943 N N . SER A 1 126 ? -12.356 -2.557 22.316 1.00 85.50 126 SER A N 1
ATOM 944 C CA . SER A 1 126 ? -11.097 -3.172 22.755 1.00 85.50 126 SER A CA 1
ATOM 945 C C . SER A 1 126 ? -9.911 -2.201 22.787 1.00 85.50 126 SER A C 1
ATOM 947 O O . SER A 1 126 ? -8.866 -2.565 23.316 1.00 85.50 126 SER A O 1
ATOM 949 N N . ILE A 1 127 ? -10.049 -1.013 22.191 1.00 86.25 127 ILE A N 1
ATOM 950 C CA . ILE A 1 127 ? -8.994 0.005 22.091 1.00 86.25 127 ILE A CA 1
ATOM 951 C C . ILE A 1 127 ? -9.409 1.252 22.868 1.00 86.25 127 ILE A C 1
ATOM 953 O O . ILE A 1 127 ? -8.679 1.705 23.741 1.00 86.25 127 ILE A O 1
ATOM 957 N N . SER A 1 128 ? -10.585 1.798 22.553 1.00 85.88 128 SER A N 1
ATOM 958 C CA . SER A 1 128 ? -11.121 3.004 23.177 1.00 85.88 128 SER A CA 1
ATOM 959 C C . SER A 1 128 ? -12.653 2.989 23.136 1.00 85.88 128 SER A C 1
ATOM 961 O O . SER A 1 128 ? -13.236 2.449 22.190 1.00 85.88 128 SER A O 1
ATOM 963 N N . PRO A 1 129 ? -13.336 3.582 24.133 1.00 85.62 129 PRO A N 1
ATOM 964 C CA . PRO A 1 129 ? -14.775 3.815 24.061 1.00 85.62 129 PRO A CA 1
ATOM 965 C C . PRO A 1 129 ? -15.166 4.893 23.033 1.00 85.62 129 PRO A C 1
ATOM 967 O O . PRO A 1 129 ? -16.344 4.996 22.693 1.00 85.62 129 PRO A O 1
ATOM 970 N N . HIS A 1 130 ? -14.218 5.701 22.548 1.00 88.69 130 HIS A N 1
ATOM 971 C CA . HIS A 1 130 ? -14.485 6.789 21.608 1.00 88.69 130 HIS A CA 1
ATOM 972 C C . HIS A 1 130 ? -14.304 6.361 20.149 1.00 88.69 130 HIS A C 1
ATOM 974 O O . HIS A 1 130 ? -13.826 5.269 19.833 1.00 88.69 130 HIS A O 1
ATOM 980 N N . ALA A 1 131 ? -14.699 7.253 19.240 1.00 89.00 131 ALA A N 1
ATOM 981 C CA . ALA A 1 131 ? -14.479 7.069 17.817 1.00 89.00 131 ALA A CA 1
ATOM 982 C C . ALA A 1 131 ? -12.985 7.168 17.475 1.00 89.00 131 ALA A C 1
ATOM 984 O O . ALA A 1 131 ? -12.269 8.020 17.999 1.00 89.00 131 ALA A O 1
ATOM 985 N N . LEU A 1 132 ? -12.536 6.297 16.578 1.00 89.81 132 LEU A N 1
ATOM 986 C CA . LEU A 1 132 ? -11.153 6.134 16.157 1.00 89.81 132 LEU A CA 1
ATOM 987 C C . LEU A 1 132 ? -11.018 6.425 14.663 1.00 89.81 132 LEU A C 1
ATOM 989 O O . LEU A 1 132 ? -11.820 5.948 13.857 1.00 89.81 132 LEU A O 1
ATOM 993 N N . LEU A 1 133 ? -9.967 7.143 14.283 1.00 89.94 133 LEU A N 1
ATOM 994 C CA . LEU A 1 133 ? -9.516 7.251 12.899 1.00 89.94 133 LEU A CA 1
ATOM 995 C C . LEU A 1 133 ? -8.420 6.221 12.649 1.00 89.94 133 LEU A C 1
ATOM 997 O O . LEU A 1 133 ? -7.445 6.142 13.396 1.00 89.94 133 LEU A O 1
ATOM 1001 N N . LEU A 1 134 ? -8.582 5.430 11.589 1.00 88.75 134 LEU A N 1
ATOM 1002 C CA . LEU A 1 134 ? -7.607 4.422 11.188 1.00 88.75 134 LEU A CA 1
ATOM 1003 C C . LEU A 1 134 ? -6.718 4.967 10.074 1.00 88.75 134 LEU A C 1
ATOM 1005 O O . LEU A 1 134 ? -7.202 5.315 9.000 1.00 88.75 134 LEU A O 1
ATOM 1009 N N . SER A 1 135 ? -5.412 4.981 10.316 1.00 88.62 135 SER A N 1
ATOM 1010 C CA . SER A 1 135 ? -4.395 5.330 9.325 1.00 88.62 135 SER A CA 1
ATOM 1011 C C . SER A 1 135 ? -3.502 4.113 9.063 1.00 88.62 135 SER A C 1
ATOM 1013 O O . SER A 1 135 ? -2.615 3.817 9.872 1.00 88.62 135 SER A O 1
ATOM 1015 N N . PRO A 1 136 ? -3.744 3.349 7.981 1.00 87.69 136 PRO A N 1
ATOM 1016 C CA . PRO A 1 136 ? -2.922 2.193 7.653 1.00 87.69 136 PRO A CA 1
ATOM 1017 C C . PRO A 1 136 ? -1.534 2.623 7.172 1.00 87.69 136 PRO A C 1
ATOM 1019 O O . PRO A 1 136 ? -1.377 3.605 6.449 1.00 87.69 136 PRO A O 1
ATOM 1022 N N . VAL A 1 137 ? -0.523 1.848 7.553 1.00 86.25 137 VAL A N 1
ATOM 1023 C CA . VAL A 1 137 ? 0.862 2.013 7.114 1.00 86.25 137 VAL A CA 1
ATOM 1024 C C . VAL A 1 137 ? 1.240 0.785 6.305 1.00 86.25 137 VAL A C 1
ATOM 1026 O O . VAL A 1 137 ? 1.248 -0.333 6.826 1.00 86.25 137 VAL A O 1
ATOM 1029 N N . TYR A 1 138 ? 1.555 1.001 5.034 1.00 85.00 138 TYR A N 1
ATOM 1030 C CA . TYR A 1 138 ? 1.928 -0.054 4.103 1.00 85.00 138 TYR A CA 1
ATOM 1031 C C . TYR A 1 138 ? 3.425 -0.030 3.811 1.00 85.00 138 TYR A C 1
ATOM 1033 O O . TYR A 1 138 ? 4.045 1.026 3.712 1.00 85.00 138 TYR A O 1
ATOM 1041 N N . GLU A 1 139 ? 3.988 -1.213 3.616 1.00 85.56 139 GLU A N 1
ATOM 1042 C CA . GLU A 1 139 ? 5.254 -1.408 2.929 1.00 85.56 139 GLU A CA 1
ATOM 1043 C C . GLU A 1 139 ? 4.965 -1.686 1.454 1.00 85.56 139 GLU A C 1
ATOM 1045 O O . GLU A 1 139 ? 4.215 -2.608 1.135 1.00 85.56 139 GLU A O 1
ATOM 1050 N N . ALA A 1 140 ? 5.540 -0.887 0.559 1.00 83.62 140 ALA A N 1
ATOM 1051 C CA . ALA A 1 140 ? 5.424 -1.080 -0.879 1.00 83.62 140 ALA A CA 1
ATOM 1052 C C . ALA A 1 140 ? 6.744 -1.610 -1.438 1.00 83.62 140 ALA A C 1
ATOM 1054 O O . ALA A 1 140 ? 7.788 -0.981 -1.273 1.00 83.62 140 ALA A O 1
ATOM 1055 N N . GLN A 1 141 ? 6.670 -2.735 -2.145 1.00 83.38 141 GLN A N 1
ATOM 1056 C CA . GLN A 1 141 ? 7.766 -3.244 -2.954 1.00 83.38 141 GLN A CA 1
ATOM 1057 C C . GLN A 1 141 ? 7.640 -2.667 -4.354 1.00 83.38 141 GLN A C 1
ATOM 1059 O O . GLN A 1 141 ? 6.609 -2.836 -5.015 1.00 83.38 141 GLN A O 1
ATOM 1064 N N . ALA A 1 142 ? 8.684 -1.988 -4.811 1.00 81.25 142 ALA A N 1
ATOM 1065 C CA . ALA A 1 142 ? 8.675 -1.359 -6.116 1.00 81.25 142 ALA A CA 1
ATOM 1066 C C . ALA A 1 142 ? 10.011 -1.496 -6.838 1.00 81.25 142 ALA A C 1
ATOM 1068 O O . ALA A 1 142 ? 11.071 -1.614 -6.234 1.00 81.25 142 ALA A O 1
ATOM 1069 N N . THR A 1 143 ? 9.938 -1.477 -8.161 1.00 79.19 143 THR A N 1
ATOM 1070 C CA . THR A 1 143 ? 11.078 -1.470 -9.064 1.00 79.19 143 THR A CA 1
ATOM 1071 C C . THR A 1 143 ? 11.101 -0.160 -9.833 1.00 79.19 143 THR A C 1
ATOM 1073 O O . THR A 1 143 ? 10.126 0.174 -10.508 1.00 79.19 143 THR A O 1
ATOM 1076 N N . MET A 1 144 ? 12.218 0.553 -9.770 1.00 74.94 144 MET A N 1
ATOM 1077 C CA . MET A 1 144 ? 12.460 1.726 -10.605 1.00 74.94 144 MET A CA 1
ATOM 1078 C C . MET A 1 144 ? 13.218 1.331 -11.873 1.00 74.94 144 MET A C 1
ATOM 1080 O O . MET A 1 144 ? 14.187 0.576 -11.804 1.00 74.94 144 MET A O 1
ATOM 1084 N N . HIS A 1 145 ? 12.774 1.853 -13.016 1.00 66.94 145 HIS A N 1
ATOM 1085 C CA . HIS A 1 145 ? 13.519 1.790 -14.270 1.00 66.94 145 HIS A CA 1
ATOM 1086 C C . HIS A 1 145 ? 14.062 3.186 -14.577 1.00 66.94 145 HIS A C 1
ATOM 1088 O O . HIS A 1 145 ? 13.297 4.088 -14.916 1.00 66.94 145 HIS A O 1
ATOM 1094 N N . TYR A 1 146 ? 15.375 3.361 -14.445 1.00 58.62 146 TYR A N 1
ATOM 1095 C CA . TYR A 1 146 ? 16.039 4.609 -14.805 1.00 58.62 146 TYR A CA 1
ATOM 1096 C C . TYR A 1 146 ? 16.163 4.700 -16.325 1.00 58.62 146 TYR A C 1
ATOM 1098 O O . TYR A 1 146 ? 16.764 3.831 -16.955 1.00 58.62 146 TYR A O 1
ATOM 1106 N N . VAL A 1 147 ? 15.616 5.759 -16.917 1.00 51.94 147 VAL A N 1
ATOM 1107 C CA . VAL A 1 147 ? 15.916 6.123 -18.304 1.00 51.94 147 VAL A CA 1
ATOM 1108 C C . VAL A 1 147 ? 17.013 7.174 -18.244 1.00 51.94 147 VAL A C 1
ATOM 1110 O O . VAL A 1 147 ? 16.748 8.329 -17.916 1.00 51.94 147 VAL A O 1
ATOM 1113 N N . LYS A 1 148 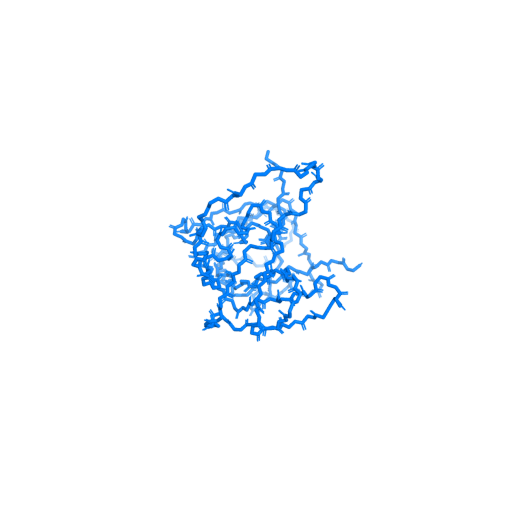? 18.260 6.775 -18.515 1.00 49.00 148 LYS A N 1
ATOM 1114 C CA . LYS A 1 148 ? 19.375 7.719 -18.629 1.00 49.00 148 LYS A CA 1
ATOM 1115 C C . LYS A 1 148 ? 19.090 8.618 -19.835 1.00 49.00 148 LYS A C 1
ATOM 1117 O O . LYS A 1 148 ? 19.114 8.145 -20.967 1.00 49.00 148 LYS A O 1
ATOM 1122 N N . ARG A 1 149 ? 18.766 9.893 -19.601 1.00 50.94 149 ARG A N 1
ATOM 1123 C CA . ARG A 1 149 ? 18.828 10.896 -20.667 1.00 50.94 149 ARG A CA 1
ATOM 1124 C C . ARG A 1 149 ? 20.306 11.146 -20.926 1.00 50.94 149 ARG A C 1
ATOM 1126 O O . ARG A 1 149 ? 21.020 11.593 -20.034 1.00 50.94 149 ARG A O 1
ATOM 1133 N N . SER A 1 150 ? 20.765 10.746 -22.101 1.00 46.44 150 SER A N 1
ATOM 1134 C CA . SER A 1 150 ? 22.067 11.111 -22.640 1.00 46.44 150 SER A CA 1
ATOM 1135 C C . SER A 1 150 ? 22.039 12.601 -22.976 1.00 46.44 150 SER A C 1
ATOM 1137 O O . SER A 1 150 ? 21.760 12.973 -24.111 1.00 46.44 150 SER A O 1
ATOM 1139 N N . ASP A 1 151 ? 22.235 13.436 -21.960 1.00 49.16 151 ASP A N 1
ATOM 1140 C CA . ASP A 1 151 ? 22.735 14.791 -22.150 1.00 49.16 151 ASP A CA 1
ATOM 1141 C C . ASP A 1 151 ? 24.255 14.693 -21.972 1.00 49.16 151 ASP A C 1
ATOM 1143 O O . ASP A 1 151 ? 24.779 14.660 -20.856 1.00 49.16 151 ASP A O 1
ATOM 1147 N N . ASP A 1 152 ? 24.944 14.490 -23.093 1.00 50.53 152 ASP A N 1
ATOM 1148 C CA . ASP A 1 152 ? 26.397 14.567 -23.196 1.00 50.53 152 ASP A CA 1
ATOM 1149 C C . ASP A 1 152 ? 26.877 15.955 -22.752 1.00 50.53 152 ASP A C 1
ATOM 1151 O O . ASP A 1 152 ? 26.498 16.945 -23.371 1.00 50.53 152 ASP A O 1
ATOM 1155 N N . GLU A 1 153 ? 27.721 16.010 -21.711 1.00 46.66 153 GLU A N 1
ATOM 1156 C CA . GLU A 1 153 ? 28.966 16.804 -21.751 1.00 46.66 153 GLU A CA 1
ATOM 1157 C C . GLU A 1 153 ? 29.954 16.572 -20.587 1.00 46.66 153 GLU A C 1
ATOM 1159 O O . GLU A 1 153 ? 30.874 17.367 -20.418 1.00 46.66 153 GLU A O 1
ATOM 1164 N N . HIS A 1 154 ? 29.866 15.488 -19.802 1.00 43.88 154 HIS A N 1
ATOM 1165 C CA . HIS A 1 154 ? 30.937 15.153 -18.849 1.00 43.88 154 HIS A CA 1
ATOM 1166 C C . HIS A 1 154 ? 31.287 13.659 -18.864 1.00 43.88 154 HIS A C 1
ATOM 1168 O O . HIS A 1 154 ? 30.441 12.812 -18.575 1.00 43.88 154 HIS A O 1
ATOM 1174 N N . ASP A 1 155 ? 32.559 13.379 -19.176 1.00 41.28 155 ASP A N 1
ATOM 1175 C CA . ASP A 1 155 ? 33.238 12.077 -19.184 1.00 41.28 155 ASP A CA 1
ATOM 1176 C C . ASP A 1 155 ? 33.249 11.410 -17.795 1.00 41.28 155 ASP A C 1
ATOM 1178 O O . ASP A 1 155 ? 34.276 11.313 -17.122 1.00 41.28 155 ASP A O 1
ATOM 1182 N N . TYR A 1 156 ? 32.097 10.918 -17.350 1.00 41.25 156 TYR A N 1
ATOM 1183 C CA . TYR A 1 156 ? 32.021 9.936 -16.275 1.00 41.25 156 TYR A CA 1
ATOM 1184 C C . TYR A 1 156 ? 31.488 8.637 -16.857 1.00 41.25 156 TYR A C 1
ATOM 1186 O O . TYR A 1 156 ? 30.425 8.616 -17.478 1.00 41.25 156 TYR A O 1
ATOM 1194 N N . GLU A 1 157 ? 32.268 7.572 -16.667 1.00 39.28 157 GLU A N 1
ATOM 1195 C CA . GLU A 1 157 ? 32.039 6.228 -17.189 1.00 39.28 157 GLU A CA 1
ATOM 1196 C C . GLU A 1 157 ? 30.548 5.875 -17.253 1.00 39.28 157 GLU A C 1
ATOM 1198 O O . GLU A 1 157 ? 29.824 5.847 -16.251 1.00 39.28 157 GLU A O 1
ATOM 1203 N N . THR A 1 158 ? 30.069 5.622 -18.470 1.00 41.03 158 THR A N 1
ATOM 1204 C CA . THR A 1 158 ? 28.719 5.129 -18.702 1.00 41.03 158 THR A CA 1
ATOM 1205 C C . THR A 1 158 ? 28.581 3.778 -18.015 1.00 41.03 158 THR A C 1
ATOM 1207 O O . THR A 1 158 ? 28.984 2.754 -18.555 1.00 41.03 158 THR A O 1
ATOM 1210 N N . ILE A 1 159 ? 27.978 3.767 -16.823 1.00 44.88 159 ILE A N 1
ATOM 1211 C CA . ILE A 1 159 ? 27.413 2.545 -16.249 1.00 44.88 159 ILE A CA 1
ATOM 1212 C C . ILE A 1 159 ? 26.239 2.160 -17.152 1.00 44.88 159 ILE A C 1
ATOM 1214 O O . ILE A 1 159 ? 25.103 2.603 -16.975 1.00 44.88 159 ILE A O 1
ATOM 1218 N N . GLU A 1 160 ? 26.558 1.409 -18.199 1.00 42.34 160 GLU A N 1
ATOM 1219 C CA . GLU A 1 160 ? 25.619 0.796 -19.119 1.00 42.34 160 GLU A CA 1
ATOM 1220 C C . GLU A 1 160 ? 24.961 -0.370 -18.379 1.00 42.34 160 GLU A C 1
ATOM 1222 O O . GLU A 1 160 ? 25.477 -1.480 -18.282 1.00 42.34 160 GLU A O 1
ATOM 1227 N N . GLY A 1 161 ? 23.831 -0.084 -17.746 1.00 43.16 161 GLY A N 1
ATOM 1228 C CA . GLY A 1 161 ? 23.076 -1.085 -17.021 1.00 43.16 161 GLY A CA 1
ATOM 1229 C C . GLY A 1 161 ? 21.661 -0.601 -16.794 1.00 43.16 161 GLY A C 1
ATOM 1230 O O . GLY A 1 161 ? 21.441 0.499 -16.293 1.00 43.16 161 GLY A O 1
ATOM 1231 N N . ASN A 1 162 ? 20.686 -1.439 -17.134 1.00 42.62 162 ASN A N 1
ATOM 1232 C CA . ASN A 1 162 ? 19.329 -1.307 -16.622 1.00 42.62 162 ASN A CA 1
ATOM 1233 C C . ASN A 1 162 ? 19.389 -1.495 -15.100 1.00 42.62 162 ASN A C 1
ATOM 1235 O O . ASN A 1 162 ? 19.236 -2.608 -14.599 1.00 42.62 162 ASN A O 1
ATOM 1239 N N . ILE A 1 163 ? 19.694 -0.428 -14.360 1.00 49.66 163 ILE A N 1
ATOM 1240 C CA . ILE A 1 163 ? 19.796 -0.480 -12.904 1.00 49.66 163 ILE A CA 1
ATOM 1241 C C . ILE A 1 163 ? 18.381 -0.686 -12.368 1.00 49.66 163 ILE A C 1
ATOM 1243 O O . ILE A 1 163 ? 17.555 0.222 -12.355 1.00 49.66 163 ILE A O 1
ATOM 1247 N N . GLN A 1 164 ? 18.094 -1.913 -11.948 1.00 49.28 164 GLN A N 1
ATOM 1248 C CA . GLN A 1 164 ? 16.847 -2.262 -11.294 1.00 49.28 164 GLN A CA 1
ATOM 1249 C C . GLN A 1 164 ? 17.037 -2.134 -9.780 1.00 49.28 164 GLN A C 1
ATOM 1251 O O . GLN A 1 164 ? 17.571 -3.040 -9.141 1.00 49.28 164 GLN A O 1
ATOM 1256 N N . LYS A 1 165 ? 16.587 -1.029 -9.176 1.00 55.84 165 LYS A N 1
ATOM 1257 C CA . LYS A 1 165 ? 16.534 -0.925 -7.708 1.00 55.84 165 LYS A CA 1
ATOM 1258 C C . LYS A 1 165 ? 15.203 -1.464 -7.198 1.00 55.84 165 LYS A C 1
ATOM 1260 O O . LYS A 1 165 ? 14.143 -1.011 -7.631 1.00 55.84 165 LYS A O 1
ATOM 1265 N N . THR A 1 166 ? 15.267 -2.435 -6.285 1.00 50.38 166 THR A N 1
ATOM 1266 C CA . THR A 1 166 ? 14.094 -2.920 -5.546 1.00 50.38 166 THR A CA 1
ATOM 1267 C C . THR A 1 166 ? 13.958 -2.109 -4.268 1.00 50.38 166 THR A C 1
ATOM 1269 O O . THR A 1 166 ? 14.714 -2.303 -3.319 1.00 50.38 166 THR A O 1
ATOM 1272 N N . ILE A 1 167 ? 12.985 -1.209 -4.238 1.00 60.28 167 ILE A N 1
ATOM 1273 C CA . ILE A 1 167 ? 12.649 -0.430 -3.054 1.00 60.28 167 ILE A CA 1
ATOM 1274 C C . ILE A 1 167 ? 11.759 -1.311 -2.191 1.00 60.28 167 ILE A C 1
ATOM 1276 O O . ILE A 1 167 ? 10.651 -1.653 -2.599 1.00 60.28 167 ILE A O 1
ATOM 1280 N N . ARG A 1 168 ? 12.266 -1.731 -1.029 1.00 46.66 168 ARG A N 1
ATOM 1281 C CA . ARG A 1 168 ? 11.494 -2.548 -0.082 1.00 46.66 168 ARG A CA 1
ATOM 1282 C C . ARG A 1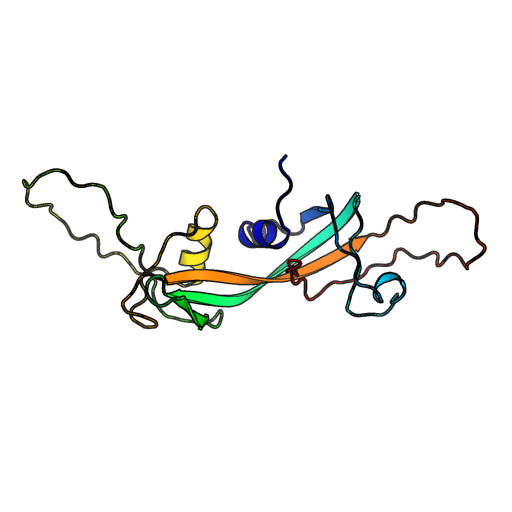 168 ? 10.621 -1.695 0.817 1.00 46.66 168 ARG A C 1
ATOM 1284 O O . ARG A 1 168 ? 9.543 -2.124 1.177 1.00 46.66 168 ARG A O 1
ATOM 1291 N N . LYS A 1 169 ? 11.068 -0.486 1.153 1.00 48.69 169 LYS A N 1
ATOM 1292 C CA . LYS A 1 169 ? 10.360 0.408 2.061 1.00 48.69 169 LYS A CA 1
ATOM 1293 C C . LYS A 1 169 ? 10.242 1.779 1.420 1.00 48.69 169 LYS A C 1
ATOM 1295 O O . LYS A 1 169 ? 11.245 2.442 1.190 1.00 48.69 169 LYS A O 1
ATOM 1300 N N . VAL A 1 170 ? 9.011 2.199 1.157 1.00 53.34 170 VAL A N 1
ATOM 1301 C CA . VAL A 1 170 ? 8.712 3.577 0.771 1.00 53.34 170 VAL A CA 1
ATOM 1302 C C . VAL A 1 170 ? 7.993 4.227 1.942 1.00 53.34 170 VAL A C 1
ATOM 1304 O O . VAL A 1 170 ? 6.927 3.768 2.345 1.00 53.34 170 VAL A O 1
ATOM 1307 N N . GLN A 1 171 ? 8.582 5.279 2.498 1.00 45.09 171 GLN A N 1
ATOM 1308 C CA . GLN A 1 171 ? 7.957 6.112 3.517 1.00 45.09 171 GLN A CA 1
ATOM 1309 C C . GLN A 1 171 ? 7.874 7.528 2.952 1.00 45.09 171 GLN A C 1
ATOM 1311 O O . GLN A 1 171 ? 8.895 8.111 2.599 1.00 45.09 171 GLN A O 1
ATOM 1316 N N . ALA A 1 172 ? 6.661 8.063 2.817 1.00 47.59 172 ALA A N 1
ATOM 1317 C CA . ALA A 1 172 ? 6.487 9.455 2.434 1.00 47.59 172 ALA A CA 1
ATOM 1318 C C . ALA A 1 172 ? 6.933 10.329 3.613 1.00 47.59 172 ALA A C 1
ATOM 1320 O O . ALA A 1 172 ? 6.316 10.307 4.677 1.00 47.59 172 ALA A O 1
ATOM 1321 N N . ILE A 1 173 ? 8.036 11.051 3.440 1.00 40.06 173 ILE A N 1
ATOM 1322 C CA . ILE A 1 173 ? 8.467 12.084 4.379 1.00 40.06 173 ILE A CA 1
ATOM 1323 C C . ILE A 1 173 ? 7.807 13.373 3.899 1.00 40.06 173 ILE A C 1
ATOM 1325 O O . ILE A 1 173 ? 8.147 13.884 2.833 1.00 40.06 173 ILE A O 1
ATOM 1329 N N . LEU A 1 174 ? 6.820 13.863 4.647 1.00 32.31 174 LEU A N 1
ATOM 1330 C CA . LEU A 1 174 ? 6.296 15.207 4.428 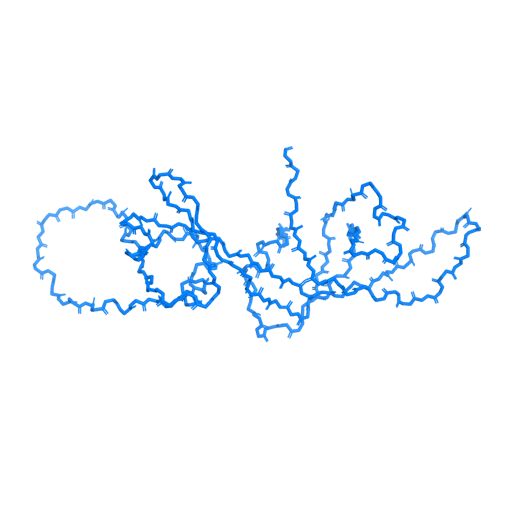1.00 32.31 174 LEU A CA 1
ATOM 1331 C C . LEU A 1 174 ? 7.359 16.202 4.922 1.00 32.31 174 LEU A C 1
ATOM 1333 O O . LEU A 1 174 ? 7.855 16.015 6.037 1.00 32.31 174 LEU A O 1
ATOM 1337 N N . PRO A 1 175 ? 7.744 17.219 4.133 1.00 30.23 175 PRO A N 1
ATOM 1338 C CA . PRO A 1 175 ? 8.531 18.317 4.673 1.00 30.23 175 PRO A CA 1
ATOM 1339 C C . PRO A 1 175 ? 7.697 19.017 5.755 1.00 30.23 175 PRO A C 1
ATOM 1341 O O . PRO A 1 175 ? 6.511 19.280 5.545 1.00 30.23 175 PRO A O 1
ATOM 1344 N N . PHE A 1 176 ? 8.313 19.219 6.920 1.00 34.31 176 PHE A N 1
ATOM 1345 C CA . PHE A 1 176 ? 7.744 19.956 8.050 1.00 34.31 176 PHE A CA 1
ATOM 1346 C C . PHE A 1 176 ? 7.543 21.433 7.709 1.00 34.31 176 PHE A C 1
ATOM 1348 O O . PHE A 1 176 ? 8.398 21.981 6.973 1.00 34.31 176 PHE A O 1
#

Radius of gyration: 22.09 Å; chains: 1; bounding box: 75×30×47 Å

pLDDT: mean 70.77, std 19.2, range [30.23, 93.94]

Organism: Gallus gallus (NCBI:txid9031)

=== Feature glossary ===
Key to the feature types in this record:

— What the protein is —

Primary structure: the covalent order of the twenty standard amino acids along the backbone. Two proteins with the same sequence will (almost always) fold to the same structure; two with 30% identity often share a fold but not the details.

Database cross-references. InterPro integrates a dozen domain/family signature databases into unified entries with residue-range hits. GO terms attach function/process/location labels with evidence codes. CATH codes position the fold in a four-level structural taxonomy. Organism is the NCBI-taxonomy species name.

— Where its atoms are —

The mmCIF block holds the 3D Cartesian coordinates of each backbone atom (N, Cα, C, O) in ångströms. mmCIF is the PDB's canonical archive format — a tagged-loop text representation of the atomic model.

Six rendered views show the 3D structure from the faces of a cube — i.e. along ±x, ±y, ±z. Rendering representation is drawn randomly per protein from cartoon (secondary-structure ribbons), sticks (backbone bonds), or molecular surface; coloring is either N→C rainbow (blue at the N-terminus through red at the C-terminus) or one color per chain.

— Local backbone conformation —

DSSP 8-state secondary structure assigns each residue one of H (α-helix), G (3₁₀-helix), I (π-helix), E (extended β-strand), B (isolated β-bridge), T (hydrogen-bonded turn), S (bend), or '-' (coil). The assignment is computed from backbone hydrogen-bond geometry via the Kabsch–Sander algorithm.

P-SEA three-state annotation labels each residue as helix, strand, or coil based purely on the geometry of the Cα trace. It serves as a fallback when the full backbone (and thus DSSP) is unavailable.

The φ/ψ torsion pair specifies the backbone conformation at each residue. φ rotates about the N–Cα bond, ψ about the Cα–C bond. Steric clashes forbid most of the (φ, ψ) plane — the allowed regions (α-helix basin, β-sheet basin, left-handed helix) are the Ramachandran-allowed regions.

— Global shape and packing —

The geometric summary reports three shape descriptors. Rg (radius of gyration) measures how spread out the Cα atoms are about their centre of mass; compact globular proteins have small Rg, elongated or unfolded ones large. Cα contacts (<8 Å, |i−j|>4) count long-range residue pairs in spatial proximity — high for tightly packed folds, near zero for rods or random coil. The bounding-box extents give the protein's footprint along x, y, z in Å.

Accessible surface area quantifies burial. A residue with SASA near zero is packed into the hydrophobic core; one with SASA >100 Å² sits on the surface. Computed here via the Shrake–Rupley numerical algorithm with a 1.4 Å probe.

Plot images: a contact map (which residues are close in 3D, as an N×N binary image), a Ramachandran scatter (backbone torsion angles, revealing secondary-structure composition at a glance), and — for AlphaFold structures — a PAE heatmap (pairwise prediction confidence).

— Structural neighborhood —

The Foldseek 3Di string encodes local tertiary geometry as a 20-letter alphabet — one character per residue — derived from the relative positions of nearby Cα atoms. Unlike the amino-acid sequence, 3Di is a direct function of the 3D structure, so two proteins with the same fold have similar 3Di strings even at low sequence identity.

Nearest PDB neighbors are the top structural matches found by Foldseek when searching this structure against the entire Protein Data Bank. Each hit reports a TM-score (0 to 1; >0.5 almost always implies the same fold) and an E-value. These are *structural* homologs — they may share no detectable sequence similarity.

— Confidence and disorder —

For AlphaFold models, the B-factor field carries pLDDT — the model's own estimate of local accuracy on a 0–100 scale. Regions with pLDDT<50 should be treated as essentially unmodeled; they often correspond to intrinsically disordered segments.

B-factor (Debye–Waller factor) reflects atomic displacement in the crystal lattice. It is an experimental observable (units Å²), not a prediction; low values mean the atom is pinned down, high values mean it moves or is heterogeneous across the crystal.

Predicted aligned error is AlphaFold's pairwise confidence. Unlike pLDDT (per-residue), PAE is per-residue-pair and captures whether two parts of the structure are correctly placed relative to each other. Units are ångströms of expected positional error.